Protein AF-A0A7C9E8X1-F1 (afdb_monomer_lite)

InterPro domains:
  IPR019410 Lysine methyltransferase [PF10294] (11-85)
  IPR019410 Lysine methyltransferase [PTHR14614] (6-93)
  IPR029063 S-adenosyl-L-methionine-dependent methyltransferase superfamily [G3DSA:3.40.50.150] (2-105)

Radius of gyration: 15.18 Å; chains: 1; bounding box: 35×35×36 Å

Secondary structure (DSSP, 8-state):
--TT-HHHHHHHHHHHHHTT---------TT---HHHHT---SEEEESS--S-GGGHHHHHHHHHHHHHHSTT-EEEE------TTS-HHHHHHHTT--------TT-

Structure (mmCIF, N/CA/C/O backbone):
data_AF-A0A7C9E8X1-F1
#
_entry.id   AF-A0A7C9E8X1-F1
#
loop_
_atom_site.group_PDB
_atom_site.id
_atom_site.type_symbol
_atom_site.label_atom_id
_atom_site.label_alt_id
_atom_site.label_comp_id
_atom_site.label_asym_id
_atom_site.label_entity_id
_atom_site.label_seq_id
_atom_site.pdbx_PDB_ins_code
_atom_site.Cartn_x
_atom_site.Cartn_y
_atom_site.Cartn_z
_atom_site.occupancy
_atom_site.B_iso_or_equiv
_atom_site.auth_seq_id
_atom_site.auth_comp_id
_atom_site.auth_asym_id
_atom_site.auth_atom_id
_atom_site.pdbx_PDB_model_num
ATOM 1 N N . ASP A 1 1 ? 5.945 -6.075 8.244 1.00 71.88 1 ASP A N 1
ATOM 2 C CA . ASP A 1 1 ? 4.507 -5.738 8.315 1.00 71.88 1 ASP A CA 1
ATOM 3 C C . ASP A 1 1 ? 3.672 -6.996 8.429 1.00 71.88 1 ASP A C 1
ATOM 5 O O . ASP A 1 1 ? 3.877 -7.908 7.643 1.00 71.88 1 ASP A O 1
ATOM 9 N N . ASP A 1 2 ? 2.811 -7.080 9.444 1.00 83.62 2 ASP A N 1
ATOM 10 C CA . ASP A 1 2 ? 1.956 -8.245 9.711 1.00 83.62 2 ASP A CA 1
ATOM 11 C C . ASP A 1 2 ? 0.616 -7.765 10.289 1.00 83.62 2 ASP A C 1
ATOM 13 O O . ASP A 1 2 ? 0.575 -7.032 11.284 1.00 83.62 2 ASP A O 1
ATOM 17 N N . SER A 1 3 ? -0.478 -8.182 9.654 1.00 87.88 3 SER A N 1
ATOM 18 C CA . SER A 1 3 ? -1.861 -7.840 9.994 1.00 87.88 3 SER A CA 1
ATOM 19 C C . SER A 1 3 ? -2.287 -8.320 11.383 1.00 87.88 3 SER A C 1
ATOM 21 O O . SER A 1 3 ? -3.230 -7.772 11.951 1.00 87.88 3 SER A O 1
ATOM 23 N N . ASN A 1 4 ? -1.587 -9.297 11.960 1.00 89.81 4 ASN A N 1
ATOM 24 C CA . ASN A 1 4 ? -1.928 -9.917 13.240 1.00 89.81 4 ASN A CA 1
ATOM 25 C C . ASN A 1 4 ? -1.269 -9.241 14.453 1.00 89.81 4 ASN A C 1
ATOM 27 O O . ASN A 1 4 ? -1.392 -9.718 15.582 1.00 89.81 4 ASN A O 1
ATOM 31 N N . ARG A 1 5 ? -0.588 -8.103 14.264 1.00 92.94 5 ARG A N 1
ATOM 32 C CA . ARG A 1 5 ? 0.011 -7.316 15.355 1.00 92.94 5 ARG A CA 1
ATOM 33 C C . ARG A 1 5 ? -1.059 -6.541 16.135 1.00 92.94 5 ARG A C 1
ATOM 35 O O . ARG A 1 5 ? -1.181 -5.322 16.024 1.00 92.94 5 ARG A O 1
ATOM 42 N N . VAL A 1 6 ? -1.829 -7.260 16.952 1.00 93.19 6 VAL A N 1
ATOM 43 C CA . VAL A 1 6 ? -2.975 -6.732 17.716 1.00 93.19 6 VAL A CA 1
ATOM 44 C C . VAL A 1 6 ? -2.633 -5.531 18.601 1.00 93.19 6 VAL A C 1
ATOM 46 O O . VAL A 1 6 ? -3.429 -4.596 18.674 1.00 93.19 6 VAL A O 1
ATOM 49 N N . GLU A 1 7 ? -1.444 -5.502 19.205 1.00 95.88 7 GLU A N 1
ATOM 50 C CA . GLU A 1 7 ? -0.980 -4.376 20.027 1.00 95.88 7 GLU A CA 1
ATOM 51 C C . GLU A 1 7 ? -0.778 -3.101 19.199 1.00 95.88 7 GLU A C 1
ATOM 53 O O . GLU A 1 7 ? -1.210 -2.021 19.601 1.00 95.88 7 GLU A O 1
ATOM 58 N N . VAL A 1 8 ? -0.190 -3.223 18.003 1.00 95.88 8 VAL A N 1
ATOM 59 C CA . VAL A 1 8 ? 0.021 -2.095 17.082 1.00 95.88 8 VAL A CA 1
ATOM 60 C C . VAL A 1 8 ? -1.325 -1.527 16.639 1.00 95.88 8 VAL A C 1
ATOM 62 O O . VAL A 1 8 ? -1.551 -0.322 16.736 1.00 95.88 8 VAL A O 1
ATOM 65 N N . LEU A 1 9 ? -2.258 -2.391 16.231 1.00 95.62 9 LEU A N 1
ATOM 66 C CA . LEU A 1 9 ? -3.604 -1.965 15.842 1.00 95.62 9 LEU A CA 1
ATOM 67 C C . LEU A 1 9 ? -4.371 -1.335 17.015 1.00 95.62 9 LEU A C 1
ATOM 69 O O . LEU A 1 9 ? -5.103 -0.366 16.821 1.00 95.62 9 LEU A O 1
ATOM 73 N N . GLY A 1 10 ? -4.204 -1.864 18.231 1.00 96.56 10 GLY A N 1
ATOM 74 C CA . GLY A 1 10 ? -4.772 -1.293 19.453 1.00 96.56 10 GLY A CA 1
ATOM 75 C C . GLY A 1 10 ? -4.247 0.115 19.737 1.00 96.56 10 GLY A C 1
ATOM 76 O O . GLY A 1 10 ? -5.034 1.022 20.006 1.00 96.56 10 GLY A O 1
ATOM 77 N N . ASN A 1 11 ? -2.937 0.322 19.589 1.00 97.12 11 ASN A N 1
ATOM 78 C CA . ASN A 1 11 ? -2.312 1.632 19.754 1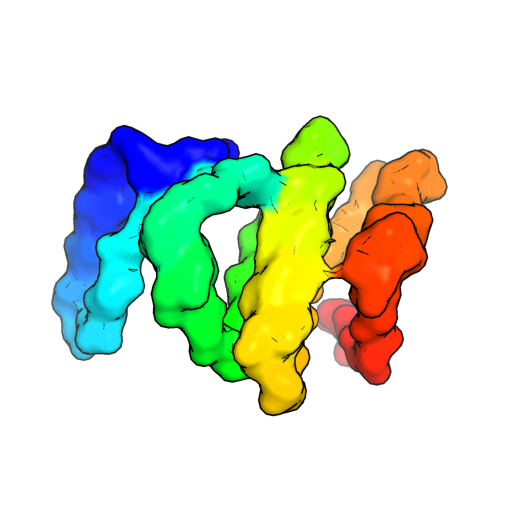.00 97.12 11 ASN A CA 1
ATOM 79 C C . ASN A 1 11 ? -2.816 2.644 18.718 1.00 97.12 11 ASN A C 1
ATOM 81 O O . ASN A 1 11 ? -3.152 3.767 19.088 1.00 97.12 11 ASN A O 1
ATOM 85 N N . ILE A 1 12 ? -2.942 2.247 17.448 1.00 96.44 12 ILE A N 1
ATOM 86 C CA . ILE A 1 12 ? -3.472 3.122 16.390 1.00 96.44 12 ILE A CA 1
ATOM 87 C C . ILE A 1 12 ? -4.916 3.540 16.702 1.00 96.44 12 ILE A C 1
ATOM 89 O O . ILE A 1 12 ? -5.230 4.728 16.632 1.00 96.44 12 ILE A O 1
ATOM 93 N N . ARG A 1 13 ? -5.782 2.596 17.106 1.00 96.69 13 ARG A N 1
ATOM 94 C CA . ARG A 1 13 ? -7.172 2.903 17.503 1.00 96.69 13 ARG A CA 1
ATOM 95 C C . ARG A 1 13 ? -7.214 3.902 18.653 1.00 96.69 13 ARG A C 1
ATOM 97 O O . ARG A 1 13 ? -7.855 4.938 18.529 1.00 96.69 13 ARG A O 1
ATOM 104 N N . LYS A 1 14 ? -6.435 3.654 19.710 1.00 97.12 14 LYS A N 1
ATOM 105 C CA . LYS A 1 14 ? -6.334 4.560 20.860 1.00 97.12 14 LYS A CA 1
ATOM 106 C C . LYS A 1 14 ? -5.896 5.968 20.446 1.00 97.12 14 LYS A C 1
ATOM 108 O O . LYS A 1 14 ? -6.427 6.945 20.963 1.00 97.12 14 LYS A O 1
ATOM 113 N N . VAL A 1 15 ? -4.942 6.093 19.523 1.00 97.25 15 VAL A N 1
ATOM 114 C CA . VAL A 1 15 ? -4.502 7.400 19.013 1.00 97.25 15 VAL A CA 1
ATOM 115 C C . VAL A 1 15 ? -5.604 8.080 18.195 1.00 97.25 15 VAL A C 1
ATOM 117 O O . VAL A 1 15 ? -5.815 9.277 18.388 1.00 97.25 15 VAL A O 1
ATOM 120 N N . CYS A 1 16 ? -6.343 7.359 17.342 1.00 96.94 16 CYS A N 1
ATOM 121 C CA . CYS A 1 16 ? -7.518 7.925 16.665 1.00 96.94 16 CYS A CA 1
ATOM 122 C C . CYS A 1 16 ? -8.546 8.452 17.678 1.00 96.94 16 CYS A C 1
ATOM 124 O O . CYS A 1 16 ? -8.990 9.594 17.547 1.00 96.94 16 CYS A O 1
ATOM 126 N N . ASP A 1 17 ? -8.861 7.667 18.713 1.00 96.50 17 ASP A N 1
ATOM 127 C CA . ASP A 1 17 ? -9.841 8.028 19.745 1.00 96.50 17 ASP A CA 1
ATOM 128 C C . ASP A 1 17 ? -9.416 9.286 20.514 1.00 96.50 17 ASP A C 1
ATOM 130 O O . ASP A 1 17 ? -10.201 10.223 20.677 1.00 96.50 17 ASP A O 1
ATOM 134 N N . LEU A 1 18 ? -8.146 9.352 20.931 1.00 97.88 18 LEU A N 1
ATOM 135 C CA . LEU A 1 18 ? -7.574 10.513 21.624 1.00 97.88 18 LEU A CA 1
ATOM 136 C C . LEU A 1 18 ? -7.632 11.792 20.776 1.00 97.88 18 LEU A C 1
ATOM 138 O O . LEU A 1 18 ? -7.814 12.881 21.319 1.00 97.88 18 LEU A O 1
ATOM 142 N N . ASN A 1 19 ? -7.520 11.660 19.453 1.00 97.81 19 ASN A N 1
ATOM 143 C CA . ASN A 1 19 ? -7.620 12.770 18.506 1.00 97.81 19 ASN A CA 1
ATOM 144 C C . ASN A 1 19 ? -9.053 13.003 17.993 1.00 97.81 19 ASN A C 1
ATOM 146 O O . ASN A 1 19 ? -9.260 13.861 17.137 1.00 97.81 19 ASN A O 1
ATOM 150 N N . LYS A 1 20 ? -10.049 12.273 18.522 1.00 97.12 20 LYS A N 1
ATOM 151 C CA . LYS A 1 20 ? -11.467 12.354 18.127 1.00 97.12 20 LYS A CA 1
ATOM 152 C C . LYS A 1 20 ? -11.686 12.111 16.627 1.00 97.12 20 LYS A C 1
ATOM 154 O O . LYS A 1 20 ? -12.582 12.697 16.018 1.00 97.12 20 LYS A O 1
ATOM 159 N N . LEU A 1 21 ? -10.864 11.252 16.029 1.00 96.56 21 LEU A N 1
ATOM 160 C CA . LEU A 1 21 ? -10.943 10.890 14.618 1.00 96.56 21 LEU A CA 1
ATOM 161 C C . LEU A 1 21 ? -11.868 9.685 14.432 1.00 96.56 21 LEU A C 1
ATOM 163 O O . LEU A 1 21 ? -11.699 8.654 15.075 1.00 96.56 21 LEU A O 1
ATOM 167 N N . GLN A 1 22 ? -12.815 9.791 13.502 1.00 93.75 22 GLN A N 1
ATOM 168 C CA . GLN A 1 22 ? -13.663 8.670 13.091 1.00 93.75 22 GLN A CA 1
ATOM 169 C C . GLN A 1 22 ? -12.919 7.843 12.032 1.00 93.75 22 GLN A C 1
ATOM 171 O O . GLN A 1 22 ? -13.028 8.108 10.837 1.00 93.75 22 GLN A O 1
ATOM 176 N N . CYS A 1 23 ? -12.104 6.881 12.478 1.00 93.12 23 CYS A N 1
ATOM 177 C CA . CYS A 1 23 ? -11.224 6.081 11.622 1.00 93.12 23 CYS A CA 1
ATOM 178 C C . CYS A 1 23 ? -11.522 4.573 11.774 1.00 93.12 23 CYS A C 1
ATOM 180 O O . CYS A 1 23 ? -11.697 4.073 12.885 1.00 93.12 23 CYS A O 1
ATOM 182 N N . LYS A 1 24 ? -11.556 3.812 10.668 1.00 93.31 24 LYS A N 1
ATOM 183 C CA . LYS A 1 24 ? -11.588 2.338 10.719 1.00 93.31 24 LYS A CA 1
ATOM 184 C C . LYS A 1 24 ? -10.157 1.810 10.663 1.00 93.31 24 LYS A C 1
ATOM 186 O O . LYS A 1 24 ? -9.457 2.045 9.686 1.00 93.31 24 LYS A O 1
ATOM 191 N N . VAL A 1 25 ? -9.747 1.062 11.686 1.00 94.00 25 VAL A N 1
ATOM 192 C CA . VAL A 1 25 ? -8.403 0.464 11.764 1.00 94.00 25 VAL A CA 1
ATOM 193 C C . VAL A 1 25 ? -8.476 -1.033 11.489 1.00 94.00 25 VAL A C 1
ATOM 195 O O . VAL A 1 25 ? -9.049 -1.791 12.283 1.00 94.00 25 VAL A O 1
ATOM 198 N N . ALA A 1 26 ? -7.851 -1.453 10.392 1.00 92.75 26 ALA A N 1
ATOM 199 C CA . ALA A 1 26 ? -7.695 -2.847 9.992 1.00 92.75 26 ALA A CA 1
ATOM 200 C C . ALA A 1 26 ? -6.218 -3.145 9.700 1.00 92.75 26 ALA A C 1
ATOM 202 O O . ALA A 1 26 ? -5.490 -2.270 9.236 1.00 92.75 26 ALA A O 1
ATOM 203 N N . GLY A 1 27 ? -5.783 -4.367 10.007 1.00 93.00 27 GLY A N 1
ATOM 204 C CA . GLY A 1 27 ? -4.457 -4.843 9.629 1.00 93.00 27 GLY A CA 1
ATOM 205 C C . GLY A 1 27 ? -4.430 -5.250 8.160 1.00 93.00 27 GLY A C 1
ATOM 206 O O . GLY A 1 27 ? -5.424 -5.751 7.642 1.00 93.00 27 GLY A O 1
ATOM 207 N N . LEU A 1 28 ? -3.287 -5.050 7.512 1.00 92.94 28 LEU A N 1
ATOM 208 C CA . LEU A 1 28 ? -3.028 -5.485 6.146 1.00 92.94 28 LEU A CA 1
ATOM 209 C C . LEU A 1 28 ? -1.575 -5.951 6.063 1.00 92.94 28 LEU A C 1
ATOM 211 O O . LEU A 1 28 ? -0.678 -5.276 6.568 1.00 92.94 28 LEU A O 1
ATOM 215 N N . THR A 1 29 ? -1.358 -7.109 5.446 1.00 94.00 29 THR A N 1
ATOM 216 C CA . THR A 1 29 ? -0.021 -7.639 5.166 1.00 94.00 29 THR A CA 1
ATOM 217 C C . THR A 1 29 ? 0.232 -7.525 3.671 1.00 94.00 29 THR A C 1
ATOM 219 O O . THR A 1 29 ? -0.540 -8.053 2.873 1.00 94.00 29 THR A O 1
ATOM 222 N N . TRP A 1 30 ? 1.307 -6.846 3.278 1.00 94.31 30 TRP A N 1
ATOM 223 C CA . TRP A 1 30 ? 1.673 -6.717 1.869 1.00 94.31 30 TRP A CA 1
ATOM 224 C C . TRP A 1 30 ? 1.911 -8.092 1.232 1.00 94.31 30 TRP A C 1
ATOM 226 O O . TRP A 1 30 ? 2.610 -8.932 1.798 1.00 94.31 30 TRP A O 1
ATOM 236 N N . GLY A 1 31 ? 1.360 -8.308 0.039 1.00 94.62 31 GLY A N 1
ATOM 237 C CA . GLY A 1 31 ? 1.499 -9.546 -0.730 1.00 94.62 31 GLY A CA 1
ATOM 238 C C . GLY A 1 31 ? 0.600 -10.692 -0.256 1.00 94.62 31 GLY A C 1
ATOM 239 O O . GLY A 1 31 ? 0.677 -11.786 -0.813 1.00 94.62 31 GLY A O 1
ATOM 240 N N . VAL A 1 32 ? -0.255 -10.462 0.747 1.00 94.69 32 VAL A N 1
ATOM 241 C CA . VAL A 1 32 ? -1.244 -11.437 1.225 1.00 94.69 32 VAL A CA 1
ATOM 242 C C . VAL A 1 32 ? -2.621 -11.093 0.663 1.00 94.69 32 VAL A C 1
ATOM 244 O O . VAL A 1 32 ? -3.088 -9.963 0.772 1.00 94.69 32 VAL A O 1
ATOM 247 N N . TRP A 1 33 ? -3.277 -12.094 0.076 1.00 91.75 33 TRP A N 1
ATOM 248 C CA . TRP A 1 33 ? -4.550 -11.951 -0.630 1.00 91.75 33 TRP A CA 1
ATOM 249 C C . TRP A 1 33 ? -5.686 -12.609 0.156 1.00 91.75 33 TRP A C 1
ATOM 251 O O . TRP A 1 33 ? -6.069 -13.746 -0.122 1.00 91.75 33 TRP A O 1
ATOM 261 N N . ASP A 1 34 ? -6.199 -11.917 1.169 1.00 89.31 34 ASP A N 1
ATOM 262 C CA . ASP A 1 34 ? -7.329 -12.384 1.976 1.00 89.31 34 ASP A CA 1
ATOM 263 C C . ASP A 1 34 ? -8.660 -11.749 1.540 1.00 89.31 34 ASP A C 1
ATOM 265 O O . ASP A 1 34 ? -8.700 -10.847 0.709 1.00 89.31 34 ASP A O 1
ATOM 269 N N . ALA A 1 35 ? -9.782 -12.219 2.097 1.00 88.44 35 ALA A N 1
ATOM 270 C CA . ALA A 1 35 ? -11.103 -11.670 1.774 1.00 88.44 35 ALA A CA 1
ATOM 271 C C . ALA A 1 35 ? -11.181 -10.148 2.002 1.00 88.44 35 ALA A C 1
ATOM 273 O O . ALA A 1 35 ? -11.815 -9.440 1.224 1.00 88.44 35 ALA A O 1
ATOM 274 N N . HIS A 1 36 ? -10.492 -9.638 3.027 1.00 87.12 36 HIS A N 1
ATOM 275 C CA . HIS A 1 36 ? -10.538 -8.227 3.383 1.00 87.12 36 HIS A CA 1
ATOM 276 C C . HIS A 1 36 ? -9.927 -7.336 2.307 1.00 87.12 36 HIS A C 1
ATOM 278 O O . HIS A 1 36 ? -10.483 -6.273 2.038 1.00 87.12 36 HIS A O 1
ATOM 284 N N . ILE A 1 37 ? -8.826 -7.748 1.671 1.00 91.06 37 ILE A N 1
ATOM 285 C CA . ILE A 1 37 ? -8.181 -6.923 0.644 1.00 91.06 37 ILE A CA 1
ATOM 286 C C . ILE A 1 37 ? -9.051 -6.749 -0.603 1.00 91.06 37 ILE A C 1
ATOM 288 O O . ILE A 1 37 ? -9.019 -5.690 -1.229 1.00 91.06 37 ILE A O 1
ATOM 292 N N . PHE A 1 38 ? -9.859 -7.757 -0.946 1.00 91.75 38 PHE A N 1
ATOM 293 C CA . PHE A 1 38 ? -10.749 -7.713 -2.109 1.00 91.75 38 PHE A CA 1
ATOM 294 C C . PHE A 1 38 ? -11.924 -6.745 -1.927 1.00 91.75 38 PHE A C 1
ATOM 296 O O . PHE A 1 38 ? -12.445 -6.240 -2.922 1.00 91.75 38 PHE A O 1
ATOM 303 N N . ASP A 1 39 ? -12.298 -6.453 -0.679 1.00 92.38 39 ASP A N 1
ATOM 304 C CA . ASP A 1 39 ? -13.356 -5.501 -0.336 1.00 92.38 39 ASP A CA 1
ATOM 305 C C . ASP A 1 39 ? -12.856 -4.043 -0.289 1.00 92.38 39 ASP A C 1
ATOM 307 O O . ASP A 1 39 ? -13.655 -3.101 -0.223 1.00 92.38 39 ASP A O 1
ATOM 311 N N . LEU A 1 40 ? -11.537 -3.819 -0.324 1.00 93.31 40 LEU A N 1
ATOM 312 C CA . LEU A 1 40 ? -10.951 -2.481 -0.272 1.00 93.31 40 LEU A CA 1
ATOM 313 C C . LEU A 1 40 ? -10.985 -1.794 -1.641 1.00 93.31 40 LEU A C 1
ATOM 315 O O . LEU A 1 40 ? -10.455 -2.293 -2.628 1.00 93.31 40 LEU A O 1
ATOM 319 N N . HIS A 1 41 ? -11.540 -0.582 -1.662 1.00 94.81 41 HIS A N 1
ATOM 320 C CA . HIS A 1 41 ? -11.628 0.265 -2.855 1.00 94.81 41 HIS A CA 1
ATOM 321 C C . HIS A 1 41 ? -11.172 1.702 -2.533 1.00 94.81 41 HIS A C 1
ATOM 323 O O . HIS A 1 41 ? -11.966 2.644 -2.608 1.00 94.81 41 HIS A O 1
ATOM 329 N N . PRO A 1 42 ? -9.916 1.904 -2.084 1.00 95.31 42 PRO A N 1
ATOM 330 C CA . PRO A 1 42 ? -9.439 3.224 -1.684 1.00 95.31 42 PRO A CA 1
ATOM 331 C C . PRO A 1 42 ? -9.322 4.140 -2.902 1.00 95.31 42 PRO A C 1
ATOM 333 O O . PRO A 1 42 ? -8.859 3.703 -3.949 1.00 95.31 42 PRO A O 1
ATOM 336 N N . GLN A 1 43 ? -9.690 5.417 -2.770 1.00 96.56 43 GLN A N 1
ATOM 337 C CA . GLN A 1 43 ? -9.383 6.451 -3.775 1.00 96.56 43 GLN A CA 1
ATOM 338 C C . GLN A 1 43 ? -7.943 6.968 -3.643 1.00 96.56 43 GLN A C 1
ATOM 340 O O . GLN A 1 43 ? -7.310 7.353 -4.618 1.00 96.56 43 GLN A O 1
ATOM 345 N N . ILE A 1 44 ? -7.409 6.981 -2.423 1.00 97.19 44 ILE A N 1
ATOM 346 C CA . ILE A 1 44 ? -6.049 7.430 -2.137 1.00 97.19 44 ILE A CA 1
ATOM 347 C C . ILE A 1 44 ? -5.406 6.394 -1.226 1.00 97.19 44 ILE A C 1
ATOM 349 O O . ILE A 1 44 ? -5.981 6.012 -0.207 1.00 97.19 44 ILE A O 1
ATOM 353 N N . ILE A 1 45 ? -4.207 5.957 -1.594 1.00 97.25 45 ILE A N 1
ATOM 354 C CA . ILE A 1 45 ? -3.355 5.088 -0.790 1.00 97.25 45 ILE A CA 1
ATOM 355 C C . ILE A 1 45 ? -2.143 5.920 -0.374 1.00 97.25 45 ILE A C 1
ATOM 357 O O . ILE A 1 45 ? -1.465 6.496 -1.226 1.00 97.25 45 ILE A O 1
ATOM 361 N N . LEU A 1 46 ? -1.874 5.995 0.928 1.00 96.69 46 LEU A N 1
ATOM 362 C CA . LEU A 1 46 ? -0.736 6.728 1.481 1.00 96.69 46 LEU A CA 1
ATOM 363 C C . LEU A 1 46 ? 0.294 5.739 2.034 1.00 96.69 46 LEU A C 1
ATOM 365 O O . LEU A 1 46 ? -0.040 4.919 2.885 1.00 96.69 46 LEU A O 1
ATOM 369 N N . GLY A 1 47 ? 1.537 5.829 1.561 1.00 94.12 47 GLY A N 1
ATOM 370 C CA . GLY A 1 47 ? 2.678 5.059 2.057 1.00 94.12 47 GLY A CA 1
ATOM 371 C C . GLY A 1 47 ? 3.730 5.979 2.672 1.00 94.12 47 GLY A C 1
ATOM 372 O O . GLY A 1 47 ? 4.487 6.627 1.956 1.00 94.12 47 GLY A O 1
ATOM 373 N N . ALA A 1 48 ? 3.796 6.058 3.998 1.00 91.31 48 ALA A N 1
ATOM 374 C CA . ALA A 1 48 ? 4.832 6.835 4.677 1.00 91.31 48 ALA A CA 1
ATOM 375 C C . ALA A 1 48 ? 6.037 5.937 4.981 1.00 91.31 48 ALA A C 1
ATOM 377 O O . ALA A 1 48 ? 5.910 5.007 5.770 1.00 91.31 48 ALA A O 1
ATOM 378 N N . ASP A 1 49 ? 7.182 6.210 4.346 1.00 87.56 49 ASP A N 1
ATOM 379 C CA . ASP A 1 49 ? 8.451 5.483 4.553 1.00 87.56 49 ASP A CA 1
ATOM 380 C C . ASP A 1 49 ? 8.345 3.951 4.374 1.00 87.56 49 ASP A C 1
ATOM 382 O O . 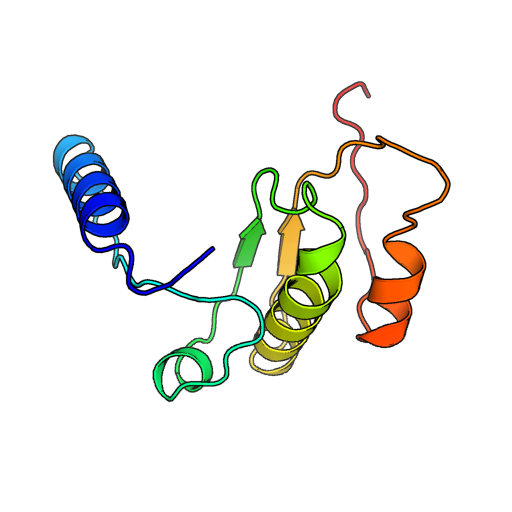ASP A 1 49 ? 9.041 3.164 5.008 1.00 87.56 49 ASP A O 1
ATOM 386 N N . VAL A 1 50 ? 7.457 3.510 3.477 1.00 90.06 50 VAL A N 1
ATOM 387 C CA . VAL A 1 50 ? 7.199 2.081 3.207 1.00 90.06 50 VAL A CA 1
ATOM 388 C C . VAL A 1 50 ? 8.262 1.431 2.309 1.00 90.06 50 VAL A C 1
ATOM 390 O O . VAL A 1 50 ? 8.302 0.213 2.165 1.00 90.06 50 VAL A O 1
ATOM 393 N N . LEU A 1 51 ? 9.146 2.233 1.708 1.00 88.19 51 LEU A N 1
ATOM 394 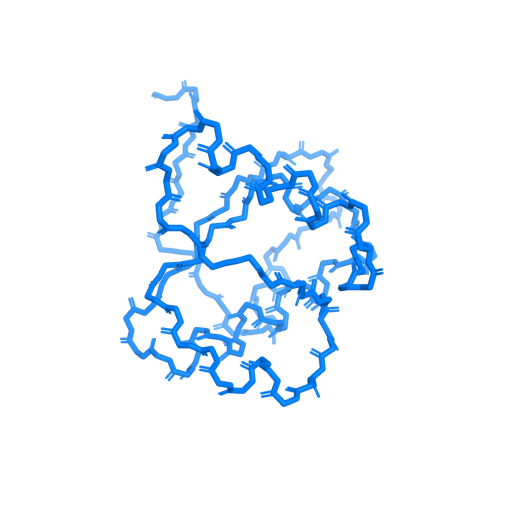C CA . LEU A 1 51 ? 10.217 1.795 0.805 1.00 88.19 51 LEU A CA 1
ATOM 395 C C . LEU A 1 51 ? 11.570 1.699 1.530 1.00 88.19 51 LEU A C 1
ATOM 397 O O . LEU A 1 51 ? 12.589 2.184 1.036 1.00 88.19 51 LEU A O 1
ATOM 401 N N . TYR A 1 52 ? 11.574 1.079 2.712 1.00 83.69 52 TYR A N 1
ATOM 402 C CA . TYR A 1 52 ? 12.776 0.904 3.533 1.00 83.69 52 TYR A CA 1
ATOM 403 C C . TYR A 1 52 ? 13.468 -0.452 3.313 1.00 83.69 52 TYR A C 1
ATOM 405 O O . TYR A 1 52 ? 14.671 -0.500 3.061 1.00 83.69 52 TYR A O 1
ATOM 413 N N . GLU A 1 53 ? 12.722 -1.559 3.397 1.00 86.12 53 GLU A N 1
ATOM 414 C CA . GLU A 1 53 ? 13.269 -2.918 3.308 1.00 86.12 53 GLU A CA 1
ATOM 415 C C . GLU A 1 53 ? 13.059 -3.509 1.906 1.00 86.12 53 GLU A C 1
ATOM 417 O O . GLU A 1 53 ? 11.938 -3.840 1.522 1.00 86.12 53 GLU A O 1
ATOM 422 N N . ALA A 1 54 ? 14.139 -3.668 1.133 1.00 86.50 54 ALA A N 1
ATOM 423 C CA . ALA A 1 54 ? 14.063 -4.094 -0.270 1.00 86.50 54 ALA A CA 1
ATOM 424 C C . ALA A 1 54 ? 13.382 -5.463 -0.475 1.00 86.50 54 ALA A C 1
ATOM 426 O O . ALA A 1 54 ? 12.737 -5.680 -1.501 1.00 86.50 54 ALA A O 1
ATOM 427 N N . SER A 1 55 ? 13.487 -6.369 0.505 1.00 88.62 55 SER A N 1
ATOM 428 C CA . SER A 1 55 ? 12.820 -7.681 0.505 1.00 88.62 55 SER A CA 1
ATOM 429 C C . SER A 1 55 ? 11.287 -7.565 0.450 1.00 88.62 55 SER A C 1
ATOM 431 O O . SER A 1 55 ? 10.624 -8.446 -0.093 1.00 88.62 55 SER A O 1
ATOM 433 N N . ALA A 1 56 ? 10.723 -6.468 0.966 1.00 90.31 56 ALA A N 1
ATOM 434 C CA . ALA A 1 56 ? 9.287 -6.232 1.041 1.00 90.31 56 ALA A CA 1
ATOM 435 C C . ALA A 1 56 ? 8.726 -5.498 -0.187 1.00 90.31 56 ALA A C 1
ATOM 437 O O . ALA A 1 56 ? 7.507 -5.440 -0.359 1.00 90.31 56 ALA A O 1
ATOM 438 N N . PHE A 1 57 ? 9.580 -4.943 -1.056 1.00 91.19 57 PHE A N 1
ATOM 439 C CA . PHE A 1 57 ? 9.119 -4.060 -2.129 1.00 91.19 57 PHE A CA 1
ATOM 440 C C . PHE A 1 57 ? 8.191 -4.774 -3.112 1.00 91.19 57 PHE A C 1
ATOM 442 O O . PHE A 1 57 ? 7.166 -4.217 -3.487 1.00 91.19 57 PHE A O 1
ATOM 449 N N . ASP A 1 58 ? 8.494 -6.011 -3.506 1.00 93.88 58 ASP A N 1
ATOM 450 C CA . ASP A 1 58 ? 7.656 -6.730 -4.475 1.00 93.88 58 ASP A CA 1
ATOM 451 C C . ASP A 1 58 ? 6.232 -6.971 -3.943 1.00 93.88 58 ASP A C 1
ATOM 453 O O . ASP A 1 58 ? 5.241 -6.764 -4.647 1.00 93.88 58 ASP A O 1
ATOM 457 N N . ASN A 1 59 ? 6.125 -7.318 -2.659 1.00 95.56 59 ASN A N 1
ATOM 458 C CA . ASN A 1 59 ? 4.854 -7.495 -1.962 1.00 95.56 59 ASN A CA 1
ATOM 459 C C . ASN A 1 59 ? 4.089 -6.170 -1.818 1.00 95.56 59 ASN A C 1
ATOM 461 O O . ASN A 1 59 ? 2.873 -6.129 -2.011 1.00 95.56 59 ASN A O 1
ATOM 465 N N . LEU A 1 60 ? 4.786 -5.072 -1.518 1.00 95.06 60 LEU A N 1
ATOM 466 C CA . LEU A 1 60 ? 4.187 -3.738 -1.458 1.00 95.06 60 LEU A CA 1
ATOM 467 C C . LEU A 1 60 ? 3.637 -3.318 -2.830 1.00 95.06 60 LEU A C 1
ATOM 469 O O . LEU A 1 60 ? 2.465 -2.960 -2.947 1.00 95.06 60 LEU A O 1
ATOM 473 N N . PHE A 1 61 ? 4.467 -3.386 -3.874 1.00 95.19 61 PHE A N 1
ATOM 474 C CA . PHE A 1 61 ? 4.113 -2.940 -5.221 1.00 95.19 61 PHE A CA 1
ATOM 475 C C . PHE A 1 61 ? 2.996 -3.782 -5.843 1.00 95.1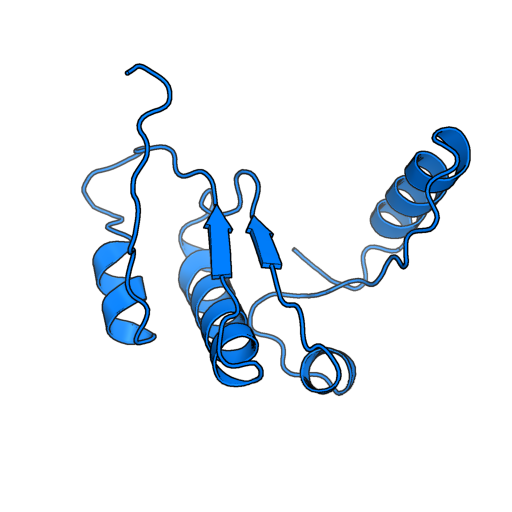9 61 PHE A C 1
ATOM 477 O O . PHE A 1 61 ? 2.083 -3.213 -6.440 1.00 95.19 61 PHE A O 1
ATOM 484 N N . SER A 1 62 ? 3.012 -5.105 -5.656 1.00 96.25 62 SER A N 1
ATOM 485 C CA . SER A 1 62 ? 1.915 -5.979 -6.097 1.00 96.25 62 SER A CA 1
ATOM 486 C C . SER A 1 62 ? 0.589 -5.622 -5.434 1.00 96.25 62 SER A C 1
ATOM 488 O O . SER A 1 62 ? -0.429 -5.486 -6.114 1.00 96.25 62 SER A O 1
ATOM 490 N N . THR A 1 63 ? 0.605 -5.397 -4.119 1.00 96.25 63 THR A N 1
ATOM 491 C CA . THR A 1 63 ? -0.589 -5.014 -3.358 1.00 96.25 63 THR A CA 1
ATOM 492 C C . THR A 1 63 ? -1.146 -3.671 -3.816 1.00 96.25 63 THR A C 1
ATOM 494 O O . THR A 1 63 ? -2.343 -3.541 -4.070 1.00 96.25 63 THR A O 1
ATOM 497 N N . VAL A 1 64 ? -0.278 -2.666 -3.952 1.00 96.25 64 VAL A N 1
ATOM 498 C CA . VAL A 1 64 ? -0.667 -1.338 -4.434 1.00 96.25 64 VAL A CA 1
ATOM 499 C C . VAL A 1 64 ? -1.238 -1.431 -5.847 1.00 96.25 64 VAL A C 1
ATOM 501 O O . VAL A 1 64 ? -2.304 -0.879 -6.101 1.00 96.25 64 VAL A O 1
ATOM 504 N N . ALA A 1 65 ? -0.584 -2.160 -6.754 1.00 96.50 65 ALA A N 1
ATOM 505 C CA . ALA A 1 65 ? -1.066 -2.330 -8.121 1.00 96.50 65 ALA A CA 1
ATOM 506 C C . ALA A 1 65 ? -2.462 -2.954 -8.169 1.00 96.50 65 ALA A C 1
ATOM 508 O O . ALA A 1 65 ? -3.330 -2.449 -8.882 1.00 96.50 65 ALA A O 1
ATOM 509 N N . PHE A 1 66 ? -2.708 -3.983 -7.360 1.00 95.81 66 PHE A N 1
ATOM 510 C CA . PHE A 1 66 ? -4.031 -4.583 -7.233 1.00 95.81 66 PHE A CA 1
ATOM 511 C C . PHE A 1 66 ? -5.091 -3.564 -6.775 1.00 95.81 66 PHE A C 1
ATOM 513 O O . PHE A 1 66 ? -6.137 -3.432 -7.414 1.00 95.81 66 PHE A O 1
ATOM 520 N N . LEU A 1 67 ? -4.814 -2.800 -5.713 1.00 95.69 67 LEU A N 1
ATOM 521 C CA . LEU A 1 67 ? -5.758 -1.809 -5.182 1.00 95.69 67 LEU A CA 1
ATOM 522 C C . LEU A 1 67 ? -6.040 -0.674 -6.181 1.00 95.69 67 LEU A C 1
ATOM 524 O O . LEU A 1 67 ? -7.173 -0.205 -6.273 1.00 95.69 67 LEU A O 1
ATOM 528 N N . LEU A 1 68 ? -5.035 -0.255 -6.957 1.00 96.12 68 LEU A N 1
ATOM 529 C CA . LEU A 1 68 ? -5.197 0.764 -7.997 1.00 96.12 68 LEU A CA 1
ATOM 530 C C . LEU A 1 68 ? -6.018 0.254 -9.191 1.00 96.12 68 LEU A C 1
ATOM 532 O O . LEU A 1 68 ? -6.831 0.995 -9.734 1.00 96.12 68 LEU A O 1
ATOM 536 N N . GLN A 1 69 ? -5.851 -1.011 -9.588 1.00 93.81 69 GLN A N 1
ATOM 537 C CA . GLN A 1 69 ? -6.636 -1.608 -10.677 1.00 93.81 69 GLN A CA 1
ATOM 538 C C . GLN A 1 69 ? -8.121 -1.746 -10.325 1.00 93.81 69 GLN A C 1
ATOM 540 O O . GLN A 1 69 ? -8.975 -1.671 -11.207 1.00 93.81 69 GLN A O 1
ATOM 545 N N . LYS A 1 70 ? -8.441 -1.941 -9.041 1.00 91.81 70 LYS A N 1
ATOM 546 C CA . LYS A 1 70 ? -9.820 -2.100 -8.564 1.00 91.81 70 LYS A CA 1
ATOM 547 C C . LYS A 1 70 ? -10.653 -0.824 -8.622 1.00 91.81 70 LYS A C 1
ATOM 549 O O . LYS A 1 70 ? -11.877 -0.923 -8.675 1.00 91.81 70 LYS A O 1
ATOM 554 N N . ASN A 1 71 ? -10.028 0.350 -8.614 1.00 93.12 71 ASN A N 1
ATOM 555 C CA . ASN A 1 71 ? -10.739 1.622 -8.582 1.00 93.12 71 ASN A CA 1
ATOM 556 C C . ASN A 1 71 ? -10.095 2.639 -9.546 1.00 93.12 71 ASN A C 1
ATOM 558 O O . ASN A 1 71 ? -9.086 3.265 -9.212 1.00 93.12 71 ASN A O 1
ATOM 562 N N . PRO A 1 72 ? -10.657 2.813 -10.760 1.00 89.06 72 PRO A N 1
ATOM 563 C CA . PRO A 1 72 ? -10.161 3.785 -11.726 1.00 89.06 72 PRO A CA 1
ATOM 564 C C . PRO A 1 72 ? -10.138 5.202 -11.139 1.00 89.06 72 PRO A C 1
ATOM 566 O O . PRO A 1 72 ? -11.153 5.714 -10.678 1.00 89.06 72 PRO A O 1
ATOM 569 N N . GLY A 1 73 ? -8.972 5.846 -11.178 1.00 91.12 73 GLY A N 1
ATOM 570 C CA . GLY A 1 73 ? -8.755 7.173 -10.591 1.00 91.12 73 GLY A CA 1
ATOM 571 C C . GLY A 1 73 ? -8.079 7.148 -9.222 1.00 91.12 73 GLY A C 1
ATOM 572 O O . GLY A 1 73 ? -7.708 8.209 -8.721 1.00 91.12 73 GLY A O 1
ATOM 573 N N . SER A 1 74 ? -7.858 5.967 -8.641 1.00 96.25 74 SER A N 1
ATOM 574 C CA . SER A 1 74 ? -7.070 5.857 -7.422 1.00 96.25 74 SER A CA 1
ATOM 575 C C . SER A 1 74 ? -5.611 6.232 -7.630 1.00 96.25 74 SER A C 1
ATOM 577 O O . SER A 1 74 ? -5.032 6.001 -8.693 1.00 96.25 74 SER A O 1
ATOM 579 N N . VAL A 1 75 ? -4.998 6.781 -6.584 1.00 97.12 75 VAL A N 1
ATOM 580 C CA . VAL A 1 75 ? -3.583 7.163 -6.592 1.00 97.12 75 VAL A CA 1
ATOM 581 C C . VAL A 1 75 ? -2.852 6.609 -5.380 1.00 97.12 75 VAL A C 1
ATOM 583 O O . VAL A 1 75 ? -3.398 6.537 -4.279 1.00 97.12 75 VAL A O 1
ATOM 586 N N . PHE A 1 76 ? -1.589 6.249 -5.588 1.00 96.88 76 PHE A N 1
ATOM 587 C CA . PHE A 1 76 ? -0.659 5.925 -4.517 1.00 96.88 76 PHE A CA 1
ATOM 588 C C . PHE A 1 76 ? 0.324 7.078 -4.342 1.00 96.88 76 PHE A C 1
ATOM 590 O O . PHE A 1 76 ? 1.001 7.473 -5.291 1.00 96.88 76 PHE A O 1
ATOM 597 N N . ILE A 1 77 ? 0.382 7.624 -3.131 1.00 96.12 77 ILE A N 1
ATOM 598 C CA . ILE A 1 77 ? 1.308 8.689 -2.754 1.00 96.12 77 ILE A CA 1
ATOM 599 C C . ILE A 1 77 ? 2.248 8.106 -1.710 1.00 96.12 77 ILE A C 1
ATOM 601 O O . ILE A 1 77 ? 1.810 7.676 -0.642 1.00 96.12 77 ILE A O 1
ATOM 605 N N . THR A 1 78 ? 3.540 8.099 -2.018 1.00 93.75 78 THR A N 1
ATOM 606 C CA . THR A 1 78 ? 4.566 7.588 -1.113 1.00 93.75 78 THR A CA 1
ATOM 607 C C . THR A 1 78 ? 5.744 8.532 -1.033 1.00 93.75 78 THR A C 1
ATOM 609 O O . THR A 1 78 ? 6.067 9.227 -1.997 1.00 93.75 78 THR A O 1
ATOM 612 N N . THR A 1 79 ? 6.406 8.527 0.116 1.00 89.12 79 THR A N 1
ATOM 613 C CA . THR A 1 79 ? 7.749 9.085 0.239 1.00 89.12 79 THR A CA 1
ATOM 614 C C . THR A 1 79 ? 8.774 8.017 -0.130 1.00 89.12 79 THR A C 1
ATOM 616 O O . THR A 1 79 ? 8.575 6.827 0.119 1.00 89.12 79 THR A O 1
ATOM 619 N N . TYR A 1 80 ? 9.862 8.443 -0.763 1.00 81.56 80 TYR A N 1
ATOM 620 C CA . TYR A 1 80 ? 10.990 7.585 -1.103 1.00 81.56 80 TYR A CA 1
ATOM 621 C C . TYR A 1 80 ? 12.279 8.314 -0.747 1.00 81.56 80 TYR A C 1
ATOM 623 O O . TYR A 1 80 ? 12.449 9.482 -1.095 1.00 81.56 80 TYR A O 1
ATOM 631 N N . HIS A 1 81 ? 13.186 7.626 -0.059 1.00 77.94 81 HIS A N 1
ATOM 632 C CA . HIS A 1 81 ? 14.519 8.139 0.220 1.00 77.94 81 HIS A CA 1
ATOM 633 C C . HIS A 1 81 ? 15.540 7.351 -0.596 1.00 77.94 81 HIS A C 1
ATOM 635 O O . HIS A 1 81 ? 15.607 6.125 -0.499 1.00 77.94 81 HIS A O 1
ATOM 641 N N . ASN A 1 82 ? 16.345 8.047 -1.399 1.00 69.75 82 ASN A N 1
ATOM 642 C CA . ASN A 1 82 ? 17.340 7.406 -2.250 1.00 69.75 82 ASN A CA 1
ATOM 643 C C . ASN A 1 82 ? 18.528 6.913 -1.408 1.00 69.75 82 ASN A C 1
ATOM 645 O O . ASN A 1 82 ? 19.449 7.672 -1.117 1.00 69.75 82 ASN A O 1
ATOM 649 N N . ARG A 1 83 ? 18.483 5.644 -0.985 1.00 68.94 83 ARG A N 1
ATOM 650 C CA . ARG A 1 83 ? 19.515 5.025 -0.131 1.00 68.94 83 ARG A CA 1
ATOM 651 C C . ARG A 1 83 ? 20.582 4.253 -0.909 1.00 68.94 83 ARG A C 1
ATOM 653 O O . ARG A 1 83 ? 21.662 4.026 -0.377 1.00 68.94 83 ARG A O 1
ATOM 660 N N . SER A 1 84 ? 20.303 3.834 -2.145 1.00 64.06 84 SER A N 1
ATOM 661 C CA . SER A 1 84 ? 21.291 3.184 -3.017 1.00 64.06 84 SER A CA 1
ATOM 662 C C . SER A 1 84 ? 20.845 3.200 -4.483 1.00 64.06 84 SER A C 1
ATOM 664 O O . SER A 1 84 ? 19.659 3.044 -4.769 1.00 64.06 84 SER A O 1
ATOM 666 N N . GLY A 1 85 ? 21.799 3.293 -5.414 1.00 60.75 85 GLY A N 1
ATOM 667 C CA . GLY A 1 85 ? 21.532 3.211 -6.857 1.00 60.75 85 GLY A CA 1
ATOM 668 C C . GLY A 1 85 ? 21.231 1.799 -7.384 1.00 60.75 85 GLY A C 1
ATOM 669 O O . GLY A 1 85 ? 20.876 1.656 -8.547 1.00 60.75 85 GLY A O 1
ATOM 670 N N . HIS A 1 86 ? 21.369 0.757 -6.555 1.00 57.03 86 HIS A N 1
ATOM 671 C CA . HIS A 1 86 ? 21.164 -0.642 -6.958 1.00 57.03 86 HIS A CA 1
ATOM 672 C C . HIS A 1 86 ? 19.740 -1.157 -6.703 1.00 57.03 86 HIS A C 1
ATOM 674 O O . HIS A 1 86 ? 19.346 -2.175 -7.267 1.00 57.03 86 HIS A O 1
ATOM 680 N N . HIS A 1 87 ? 18.949 -0.449 -5.894 1.00 62.06 87 HIS A N 1
ATOM 681 C CA . HIS A 1 87 ? 17.559 -0.794 -5.584 1.00 62.06 87 HIS A CA 1
ATOM 682 C C . HIS A 1 87 ? 16.595 0.162 -6.291 1.00 62.06 87 HIS A C 1
ATOM 684 O O . HIS A 1 87 ? 15.813 0.871 -5.660 1.00 62.06 87 HIS A O 1
ATOM 690 N N . LEU A 1 88 ? 16.678 0.205 -7.623 1.00 70.06 88 LEU A N 1
ATOM 691 C CA . LEU A 1 88 ? 15.810 1.050 -8.437 1.00 70.06 88 LEU A CA 1
ATOM 692 C C . LEU A 1 88 ? 14.369 0.531 -8.374 1.00 70.06 88 LEU A C 1
ATOM 694 O O . LEU A 1 88 ? 14.029 -0.491 -8.973 1.00 70.06 88 LEU A O 1
ATOM 698 N N . ILE A 1 89 ? 13.505 1.276 -7.683 1.00 83.19 89 ILE A N 1
ATOM 699 C CA . ILE A 1 89 ? 12.057 1.021 -7.637 1.00 83.19 89 ILE A CA 1
ATOM 700 C C . ILE A 1 89 ? 11.412 1.063 -9.028 1.00 83.19 89 ILE A C 1
ATOM 702 O O . ILE A 1 89 ? 10.353 0.480 -9.232 1.00 83.19 89 ILE A O 1
ATOM 706 N N . GLU A 1 90 ? 12.072 1.702 -9.997 1.00 85.69 90 GLU A N 1
ATOM 707 C CA . GLU A 1 90 ? 11.631 1.790 -11.387 1.00 85.69 90 GLU A CA 1
ATOM 708 C C . GLU A 1 90 ? 11.390 0.408 -12.006 1.00 85.69 90 GLU A C 1
ATOM 710 O O . GLU A 1 90 ? 10.351 0.189 -12.625 1.00 85.69 90 GLU A O 1
ATOM 715 N N . PHE A 1 91 ? 12.284 -0.559 -11.767 1.00 87.56 91 PHE A N 1
ATOM 716 C CA . PHE A 1 91 ? 12.094 -1.923 -12.263 1.00 87.56 91 PHE A CA 1
ATOM 717 C C . PHE A 1 91 ? 10.803 -2.550 -11.719 1.00 87.56 91 PHE A C 1
ATOM 719 O O . PHE A 1 91 ? 10.048 -3.176 -12.463 1.00 87.56 91 PHE A O 1
ATOM 726 N N . LEU A 1 92 ? 10.519 -2.350 -10.429 1.00 89.19 92 LEU A N 1
ATOM 727 C CA . LEU A 1 92 ? 9.307 -2.866 -9.790 1.00 89.19 92 LEU A CA 1
ATOM 728 C C . LEU A 1 92 ? 8.055 -2.145 -10.284 1.00 89.19 92 LEU A C 1
ATOM 730 O O . LEU A 1 92 ? 7.028 -2.786 -10.497 1.00 89.19 92 LEU A O 1
ATOM 734 N N . MET A 1 93 ? 8.140 -0.837 -10.527 1.00 91.31 93 MET A N 1
ATOM 735 C CA . MET A 1 93 ? 7.049 -0.085 -11.136 1.00 91.31 93 MET A CA 1
A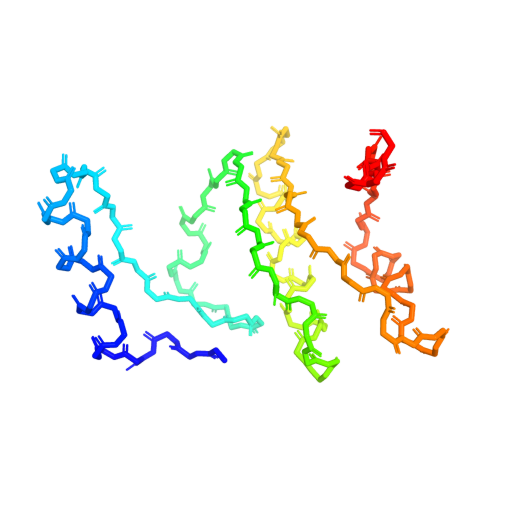TOM 736 C C . MET A 1 93 ? 6.706 -0.645 -12.517 1.00 91.31 93 MET A C 1
ATOM 738 O O . MET A 1 93 ? 5.538 -0.916 -12.775 1.00 91.31 93 MET A O 1
ATOM 742 N N . VAL A 1 94 ? 7.704 -0.909 -13.369 1.00 92.88 94 VAL A N 1
ATOM 743 C CA . VAL A 1 94 ? 7.471 -1.541 -14.677 1.00 92.88 94 VAL A CA 1
ATOM 744 C C . VAL A 1 94 ? 6.893 -2.948 -14.516 1.00 92.88 94 VAL A C 1
ATOM 746 O O . VAL A 1 94 ? 5.889 -3.260 -15.154 1.00 92.88 94 VAL A O 1
ATOM 749 N N . LYS A 1 95 ? 7.468 -3.779 -13.634 1.00 94.50 95 LYS A N 1
ATOM 750 C CA . LYS A 1 95 ? 7.000 -5.152 -13.370 1.00 94.50 95 LYS A CA 1
ATOM 751 C C . LYS A 1 95 ? 5.513 -5.199 -13.011 1.00 94.50 95 LYS A C 1
ATOM 753 O O . LYS A 1 95 ? 4.798 -6.069 -13.498 1.00 94.50 95 LYS A O 1
ATOM 758 N N . TRP A 1 96 ? 5.055 -4.269 -12.177 1.00 95.94 96 TRP A N 1
ATOM 759 C CA . TRP A 1 96 ? 3.676 -4.220 -11.688 1.00 95.94 96 TRP A CA 1
ATOM 760 C C . TRP A 1 96 ? 2.772 -3.265 -12.484 1.00 95.94 96 TRP A C 1
ATOM 762 O O . TRP A 1 96 ? 1.639 -3.009 -12.079 1.00 95.94 96 TRP A O 1
ATOM 772 N N . GLY A 1 97 ? 3.244 -2.747 -13.624 1.00 94.94 97 GLY A N 1
ATOM 773 C CA . GLY A 1 97 ? 2.465 -1.868 -14.500 1.00 94.94 97 GLY A CA 1
ATOM 774 C C . GLY A 1 97 ? 2.111 -0.513 -13.876 1.00 94.94 97 GLY A C 1
ATOM 775 O O . GLY A 1 97 ? 1.113 0.098 -14.253 1.00 94.94 97 GLY A O 1
ATOM 776 N N . LEU A 1 98 ? 2.902 -0.042 -12.911 1.00 94.31 98 LEU A N 1
ATOM 777 C CA . LEU A 1 98 ? 2.728 1.254 -12.267 1.00 94.31 98 LEU A CA 1
ATOM 778 C C . LEU A 1 98 ? 3.485 2.355 -13.005 1.00 94.31 98 LEU A C 1
ATOM 780 O O . LEU A 1 98 ? 4.575 2.157 -13.539 1.00 94.31 98 LEU A O 1
ATOM 784 N N . LYS A 1 99 ? 2.929 3.566 -12.958 1.00 92.62 99 LYS A N 1
ATOM 785 C CA . LYS A 1 99 ? 3.535 4.764 -13.536 1.00 92.62 99 LYS A CA 1
ATOM 786 C C . LYS A 1 99 ? 3.512 5.904 -12.527 1.00 92.62 99 LYS A C 1
ATOM 788 O O . LYS A 1 99 ? 2.453 6.260 -12.016 1.00 92.62 99 LYS A O 1
ATOM 793 N N . CYS A 1 100 ? 4.670 6.513 -12.283 1.00 91.88 100 CYS A N 1
ATOM 794 C CA . CYS A 1 100 ? 4.741 7.761 -11.532 1.00 91.88 100 CYS A CA 1
ATOM 795 C C . CYS A 1 100 ? 4.316 8.917 -12.445 1.00 91.88 100 CYS A C 1
ATOM 797 O O . CYS A 1 100 ? 4.892 9.115 -13.514 1.00 91.88 100 CYS A O 1
ATOM 799 N N . ILE A 1 101 ? 3.286 9.656 -12.034 1.00 92.00 101 ILE A N 1
ATOM 800 C CA . ILE A 1 101 ? 2.760 10.810 -12.783 1.00 92.00 101 ILE A CA 1
ATOM 801 C C . ILE A 1 101 ? 3.274 12.148 -12.249 1.00 92.00 101 ILE A C 1
ATOM 803 O O . ILE A 1 101 ? 3.244 13.146 -12.963 1.00 92.00 101 ILE A O 1
ATOM 807 N N . LYS A 1 102 ? 3.721 12.179 -10.991 1.00 92.38 102 LYS A N 1
ATOM 808 C CA . LYS A 1 102 ? 4.201 13.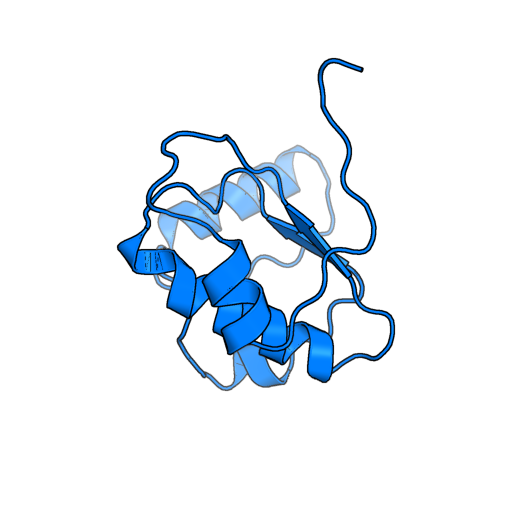381 -10.317 1.00 92.38 102 LYS A CA 1
ATOM 809 C C . LYS A 1 102 ? 5.283 12.992 -9.322 1.00 92.38 102 LYS A C 1
ATOM 811 O O . LYS A 1 102 ? 5.021 12.231 -8.396 1.00 92.38 102 LYS A O 1
ATOM 816 N N . LEU A 1 103 ? 6.469 13.556 -9.509 1.00 90.12 103 LEU A N 1
ATOM 817 C CA . LEU A 1 103 ? 7.573 13.479 -8.564 1.00 90.12 103 LEU A CA 1
ATOM 818 C C . LEU A 1 103 ? 7.784 14.875 -7.980 1.00 90.12 103 LEU A C 1
ATOM 820 O O . LEU A 1 103 ? 7.832 15.851 -8.727 1.00 90.12 103 LEU A O 1
ATOM 824 N N . VAL A 1 104 ? 7.847 14.968 -6.656 1.00 89.75 104 VAL A N 1
ATOM 825 C CA . VAL A 1 104 ? 8.096 16.221 -5.938 1.00 89.75 104 VAL A CA 1
ATOM 826 C C . VAL A 1 104 ? 9.313 15.996 -5.060 1.00 89.75 104 VAL A C 1
ATOM 828 O O . VAL A 1 104 ? 9.322 15.058 -4.264 1.00 89.75 104 VAL A O 1
ATOM 831 N N . ASP A 1 105 ? 10.327 16.835 -5.227 1.00 83.75 105 ASP A N 1
ATOM 832 C CA . ASP A 1 105 ? 11.469 16.871 -4.322 1.00 83.75 105 ASP A CA 1
ATOM 833 C C . ASP A 1 105 ? 11.100 17.728 -3.102 1.00 83.75 105 ASP A C 1
ATOM 835 O O . ASP A 1 105 ? 10.524 18.806 -3.245 1.00 83.75 105 ASP A O 1
ATOM 839 N N . ALA A 1 106 ? 11.396 17.236 -1.899 1.00 70.94 106 ALA A N 1
ATOM 840 C CA . ALA A 1 106 ? 11.117 17.950 -0.655 1.00 70.94 106 ALA A CA 1
ATOM 841 C C . ALA A 1 106 ? 12.032 19.173 -0.452 1.00 70.94 106 ALA A C 1
ATOM 843 O O . ALA A 1 106 ? 11.752 19.995 0.420 1.00 70.94 106 ALA A O 1
ATOM 844 N N . PHE A 1 107 ? 13.114 19.286 -1.230 1.00 70.88 107 PHE A N 1
ATOM 845 C CA . PHE A 1 107 ? 14.097 20.370 -1.142 1.00 70.88 107 PHE A CA 1
ATOM 846 C C . PHE A 1 107 ? 13.974 21.425 -2.254 1.00 70.88 107 PHE A C 1
ATOM 848 O O . PHE A 1 107 ? 14.879 22.247 -2.399 1.00 70.88 107 PHE A O 1
ATOM 855 N N . SER A 1 108 ? 12.899 21.395 -3.052 1.00 53.59 108 SER A N 1
ATOM 856 C CA . SER A 1 108 ? 12.640 22.361 -4.137 1.00 53.59 108 SER A CA 1
ATOM 857 C C . SER A 1 108 ? 11.639 23.446 -3.760 1.00 53.59 108 SER A C 1
ATOM 859 O O . SER A 1 108 ? 10.645 23.125 -3.071 1.00 53.59 108 SER A O 1
#

pLDDT: mean 89.93, std 9.31, range [53.59, 97.88]

Foldseek 3Di:
DFQPPVVVQVVVVVVCVVVVHPDDGGGDDQQDDDPVLVPDADQEAEAEPVPDDLVCLLSNLLSVLVNCVNYPNRDYDYDDDCPDPVSPCVVSCVVSVHDDPDDDDPVD

Organism: Opuntia streptacantha (NCBI:txid393608)

Sequence (108 aa):
DDSNRVEVLGNIRKVCDLNKLQCKVAGLTWGVWDAHIFDLHPQIILGADVLYEASAFDNLFSTVAFLLQKNPGSVFITTYHNRSGHHLIEFLMVKWGLKCIKLVDAFS